Protein AF-A0A7S3RCP3-F1 (afdb_monomer_lite)

pLDDT: mean 80.71, std 20.68, range [37.69, 97.12]

Structure (mmCIF, N/CA/C/O backbone):
data_AF-A0A7S3RCP3-F1
#
_entry.id   AF-A0A7S3RCP3-F1
#
loop_
_atom_site.group_PDB
_atom_site.id
_atom_site.type_symbol
_atom_site.label_atom_id
_atom_site.label_alt_id
_atom_site.label_comp_id
_atom_site.label_asym_id
_atom_site.label_entity_id
_atom_site.label_seq_id
_atom_site.pdbx_PDB_ins_code
_atom_site.Cartn_x
_atom_site.Cartn_y
_atom_site.Cartn_z
_atom_site.occupancy
_atom_site.B_iso_or_equiv
_atom_site.auth_seq_id
_atom_site.auth_comp_id
_atom_site.auth_asym_id
_atom_site.auth_atom_id
_atom_site.pdbx_PDB_model_num
ATOM 1 N N . LEU A 1 1 ? 18.205 -48.820 44.143 1.00 48.28 1 LEU A N 1
ATOM 2 C CA . LEU A 1 1 ? 18.517 -47.419 43.782 1.00 48.28 1 LEU A CA 1
ATOM 3 C C . LEU A 1 1 ? 17.639 -47.038 42.596 1.00 48.28 1 LEU A C 1
ATOM 5 O O . LEU A 1 1 ? 17.807 -47.601 41.525 1.00 48.28 1 LEU A O 1
ATOM 9 N N . ARG A 1 2 ? 16.605 -46.229 42.843 1.00 41.09 2 ARG A N 1
ATOM 10 C CA . ARG A 1 2 ? 15.595 -45.783 41.869 1.00 41.09 2 ARG A CA 1
ATOM 11 C C . ARG A 1 2 ? 15.794 -44.285 41.591 1.00 41.09 2 ARG A C 1
ATOM 13 O O . ARG A 1 2 ? 16.152 -43.573 42.522 1.00 41.09 2 ARG A O 1
ATOM 20 N N . GLN A 1 3 ? 15.382 -43.886 40.381 1.00 44.16 3 GLN A N 1
ATOM 21 C CA . GLN A 1 3 ? 15.120 -42.527 39.864 1.00 44.16 3 GLN A CA 1
ATOM 22 C C . GLN A 1 3 ? 16.349 -41.736 39.397 1.00 44.16 3 GLN A C 1
ATOM 24 O O . GLN A 1 3 ? 17.401 -41.820 40.009 1.00 44.16 3 GLN A O 1
ATOM 29 N N . HIS A 1 4 ? 16.295 -40.929 38.342 1.00 38.97 4 HIS A N 1
ATOM 30 C CA . HIS A 1 4 ? 15.344 -40.744 37.241 1.00 38.97 4 HIS A CA 1
ATOM 31 C C . HIS A 1 4 ? 16.161 -40.022 36.160 1.00 38.97 4 HIS A C 1
ATOM 33 O O . HIS A 1 4 ? 16.922 -39.112 36.476 1.00 38.97 4 HIS A O 1
ATOM 39 N N . GLY A 1 5 ? 16.037 -40.444 34.903 1.00 46.84 5 GLY A N 1
ATOM 40 C CA . GLY A 1 5 ? 16.489 -39.632 33.782 1.00 46.84 5 GLY A CA 1
ATOM 41 C C . GLY A 1 5 ? 15.455 -38.542 33.553 1.00 46.84 5 GLY A C 1
ATOM 42 O O . GLY A 1 5 ? 14.386 -38.841 33.023 1.00 46.84 5 GLY A O 1
ATOM 43 N N . ASP A 1 6 ? 15.759 -37.322 33.988 1.00 47.47 6 ASP A N 1
ATOM 44 C CA . ASP A 1 6 ? 14.982 -36.142 33.620 1.00 47.47 6 ASP A CA 1
ATOM 45 C C . ASP A 1 6 ? 15.401 -35.713 32.216 1.00 47.47 6 ASP A C 1
ATOM 47 O O . ASP A 1 6 ? 16.494 -35.192 31.979 1.00 47.47 6 ASP A O 1
ATOM 51 N N . GLY A 1 7 ? 14.521 -36.012 31.263 1.00 46.19 7 GLY A N 1
ATOM 52 C CA . GLY A 1 7 ? 14.574 -35.453 29.929 1.00 46.19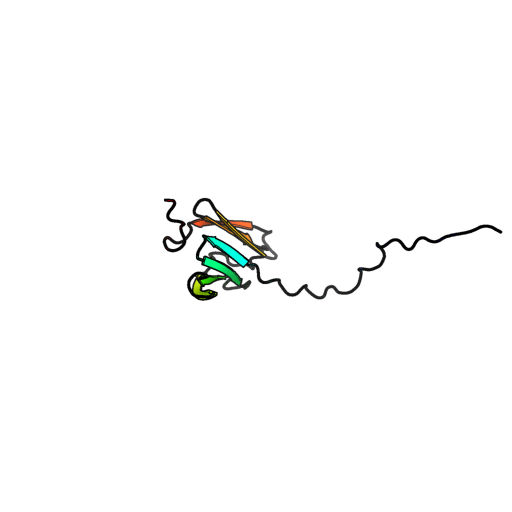 7 GLY A CA 1
ATOM 53 C C . GLY A 1 7 ? 14.279 -33.963 30.013 1.00 46.19 7 GLY A C 1
ATOM 54 O O . GLY A 1 7 ? 13.191 -33.560 30.414 1.00 46.19 7 GLY A O 1
ATOM 55 N N . LEU A 1 8 ? 15.249 -33.147 29.613 1.00 40.59 8 LEU A N 1
ATOM 56 C CA . LEU A 1 8 ? 15.029 -31.729 29.369 1.00 40.59 8 LEU A CA 1
ATOM 57 C C . LEU A 1 8 ? 14.030 -31.604 28.211 1.00 40.59 8 LEU A C 1
ATOM 59 O O . LEU A 1 8 ? 14.375 -31.823 27.048 1.00 40.59 8 LEU A O 1
ATOM 63 N N . HIS A 1 9 ? 12.776 -31.296 28.530 1.00 45.28 9 HIS A N 1
ATOM 64 C CA . HIS A 1 9 ? 11.783 -30.922 27.535 1.00 45.28 9 HIS A CA 1
ATOM 65 C C . HIS A 1 9 ? 12.174 -29.555 26.939 1.00 45.28 9 HIS A C 1
ATOM 67 O O . HIS A 1 9 ? 12.402 -28.611 27.694 1.00 45.28 9 HIS A O 1
ATOM 73 N N . PRO A 1 10 ? 12.203 -29.384 25.603 1.00 45.72 10 PRO A N 1
ATOM 74 C CA . PRO A 1 10 ? 12.485 -28.095 24.951 1.00 45.72 10 PRO A CA 1
ATOM 75 C C . PRO A 1 10 ? 11.450 -26.985 25.221 1.00 45.72 10 PRO A C 1
ATOM 77 O O . PRO A 1 10 ? 11.470 -25.953 24.559 1.00 45.72 10 PRO A O 1
ATOM 80 N N . SER A 1 11 ? 10.504 -27.206 26.133 1.00 47.47 11 SER A N 1
ATOM 81 C CA . SER A 1 11 ? 9.340 -26.350 26.356 1.00 47.47 11 SER A CA 1
ATOM 82 C C . SER A 1 11 ? 9.513 -25.364 27.515 1.00 47.47 11 SER A C 1
ATOM 84 O O . SER A 1 11 ? 8.706 -24.446 27.625 1.00 47.47 11 SER A O 1
ATOM 86 N N . ASP A 1 12 ? 10.576 -25.491 28.317 1.00 44.78 12 ASP A N 1
ATOM 87 C CA . ASP A 1 12 ? 10.773 -24.667 29.522 1.00 44.78 12 ASP A CA 1
ATOM 88 C C . ASP A 1 12 ? 11.677 -23.440 29.311 1.00 44.78 12 ASP A C 1
ATOM 90 O O . ASP A 1 12 ? 11.957 -22.693 30.245 1.00 44.78 12 ASP A O 1
ATOM 94 N N . MET A 1 13 ? 12.101 -23.169 28.073 1.00 41.34 13 MET A N 1
ATOM 95 C CA . MET A 1 13 ? 12.814 -21.939 27.724 1.00 41.34 13 MET A CA 1
ATOM 96 C C . MET A 1 13 ? 12.056 -21.159 26.656 1.00 41.34 13 MET A C 1
ATOM 98 O O . MET A 1 13 ? 12.330 -21.322 25.473 1.00 41.34 13 MET A O 1
ATOM 102 N N . LEU A 1 14 ? 11.113 -20.311 27.082 1.00 47.25 14 LEU A N 1
ATOM 103 C CA . LEU A 1 14 ? 10.790 -19.024 26.439 1.00 47.25 14 LEU A CA 1
ATOM 104 C C . LEU A 1 14 ? 9.750 -18.252 27.273 1.00 47.25 14 LEU A C 1
ATOM 106 O O . LEU A 1 14 ? 8.636 -17.973 26.837 1.00 47.25 14 LEU A O 1
ATOM 110 N N . LEU A 1 15 ? 10.139 -17.876 28.493 1.00 46.72 15 LEU A N 1
ATOM 111 C CA . LEU A 1 15 ? 9.504 -16.783 29.232 1.00 46.72 15 LEU A CA 1
ATOM 112 C C . LEU A 1 15 ? 10.556 -15.712 29.535 1.00 46.72 15 LEU A C 1
ATOM 114 O O . LEU A 1 15 ? 10.836 -15.394 30.683 1.00 46.72 15 LEU A O 1
ATOM 118 N N . GLU A 1 16 ? 11.155 -15.156 28.485 1.00 37.69 16 GLU A N 1
ATOM 119 C CA . GLU A 1 16 ? 11.985 -13.961 28.596 1.00 37.69 16 GLU A CA 1
ATOM 120 C C . GLU A 1 16 ? 11.574 -12.956 27.523 1.00 37.69 16 GLU A C 1
ATOM 122 O O . GLU A 1 16 ? 11.738 -13.172 26.326 1.00 37.69 16 GLU A O 1
ATOM 127 N N . GLY A 1 17 ? 11.018 -11.839 27.988 1.00 40.22 17 GLY A 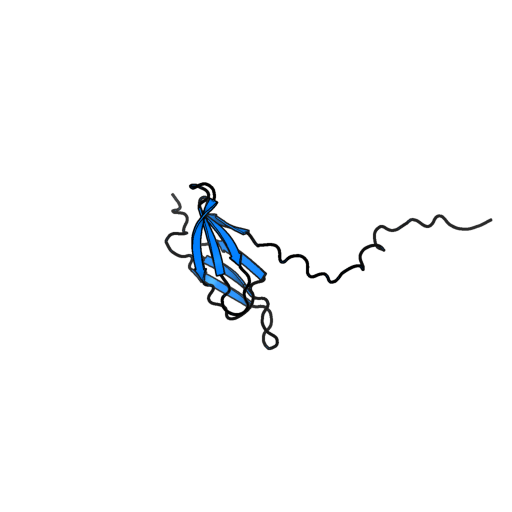N 1
ATOM 128 C CA . GLY A 1 17 ? 10.869 -10.626 27.202 1.00 40.22 17 GLY A CA 1
ATOM 129 C C . GLY A 1 17 ? 9.582 -10.527 26.390 1.00 40.22 17 GLY A C 1
ATOM 130 O O . GLY A 1 17 ? 9.568 -10.761 25.188 1.00 40.22 17 GLY A O 1
ATOM 131 N N . LEU A 1 18 ? 8.563 -9.903 26.986 1.00 42.69 18 LEU A N 1
ATOM 132 C CA . LEU A 1 18 ? 7.684 -8.964 26.271 1.00 42.69 18 LEU A CA 1
ATOM 133 C C . LEU A 1 18 ? 8.490 -7.735 25.786 1.00 42.69 18 LEU A C 1
ATOM 135 O O . LEU A 1 18 ? 8.078 -6.589 25.949 1.00 42.69 18 LEU A O 1
ATOM 139 N N . GLN A 1 19 ? 9.666 -7.948 25.193 1.00 43.50 19 GLN A N 1
ATOM 140 C CA . GLN A 1 19 ? 10.216 -6.975 24.275 1.00 43.50 19 GLN A CA 1
ATOM 141 C C . GLN A 1 19 ? 9.325 -7.081 23.051 1.00 43.50 19 GLN A C 1
ATOM 143 O O . GLN A 1 19 ? 9.274 -8.131 22.410 1.00 43.50 19 GLN A O 1
ATOM 148 N N . ALA A 1 20 ? 8.547 -6.030 22.786 1.00 47.25 20 ALA A N 1
ATOM 149 C CA . ALA A 1 20 ? 7.775 -5.930 21.561 1.00 47.25 20 ALA A CA 1
ATOM 150 C C . ALA A 1 20 ? 8.706 -6.325 20.414 1.00 47.25 20 ALA A C 1
ATOM 152 O O . ALA A 1 20 ? 9.688 -5.623 20.162 1.00 47.25 20 ALA A O 1
ATOM 153 N N . ALA A 1 21 ? 8.439 -7.476 19.783 1.00 45.75 21 ALA A N 1
ATOM 154 C CA . ALA A 1 21 ? 9.193 -7.905 18.619 1.00 45.75 21 ALA A CA 1
ATOM 155 C C . ALA A 1 21 ? 9.289 -6.685 17.696 1.00 45.75 21 ALA A C 1
ATOM 157 O O . ALA A 1 21 ? 8.260 -6.010 17.529 1.00 45.75 21 ALA A O 1
ATOM 158 N N . PRO A 1 22 ? 10.480 -6.342 17.161 1.00 47.06 22 PRO A N 1
ATOM 159 C CA . PRO A 1 22 ? 10.605 -5.197 16.270 1.00 47.06 22 PRO A CA 1
ATOM 160 C C . PRO A 1 22 ? 9.486 -5.340 15.250 1.00 47.06 22 PRO A C 1
ATOM 162 O O . PRO A 1 22 ? 9.387 -6.405 14.635 1.00 47.06 22 PRO A O 1
ATOM 165 N N . LYS A 1 23 ? 8.570 -4.355 15.193 1.00 61.56 23 LYS A N 1
ATOM 166 C CA . LYS A 1 23 ? 7.380 -4.414 14.333 1.00 61.56 23 LYS A CA 1
ATOM 167 C C . LYS A 1 23 ? 7.894 -4.697 12.931 1.00 61.56 23 LYS A C 1
ATOM 169 O O . LYS A 1 23 ? 8.411 -3.791 12.282 1.00 61.56 23 LYS A O 1
ATOM 174 N N . ARG A 1 24 ? 7.856 -5.968 12.520 1.00 66.19 24 ARG A N 1
ATOM 175 C CA . ARG A 1 24 ? 8.477 -6.408 11.275 1.00 66.19 24 ARG A CA 1
ATOM 176 C C . ARG A 1 24 ? 7.812 -5.599 10.180 1.00 66.19 24 ARG A C 1
ATOM 178 O O . ARG A 1 24 ? 6.585 -5.618 10.076 1.00 66.19 24 ARG A O 1
ATOM 185 N N . ALA A 1 25 ? 8.614 -4.861 9.418 1.00 78.75 25 ALA A N 1
ATOM 186 C CA . ALA A 1 25 ? 8.112 -4.149 8.260 1.00 78.75 25 ALA A CA 1
ATOM 187 C C . ALA A 1 25 ? 7.409 -5.177 7.369 1.00 78.75 25 ALA A C 1
ATOM 189 O O . ALA A 1 25 ? 8.010 -6.171 6.955 1.00 78.75 25 ALA A O 1
ATOM 190 N N . MET A 1 26 ? 6.107 -4.998 7.155 1.00 90.44 26 MET A N 1
ATOM 191 C CA . MET A 1 26 ? 5.351 -5.924 6.328 1.00 90.44 26 MET A CA 1
ATOM 192 C C . MET A 1 26 ? 5.483 -5.490 4.880 1.00 90.44 26 MET A C 1
ATOM 194 O O . MET A 1 26 ? 5.009 -4.417 4.517 1.00 90.44 26 MET A O 1
ATOM 198 N N . MET A 1 27 ? 6.102 -6.340 4.065 1.00 94.94 27 MET A N 1
ATOM 199 C CA . MET A 1 27 ? 6.230 -6.125 2.629 1.00 94.94 27 MET A CA 1
ATOM 200 C C . MET A 1 27 ? 5.321 -7.076 1.853 1.00 94.94 27 MET A C 1
ATOM 202 O O . MET A 1 27 ? 5.189 -8.250 2.220 1.00 94.94 27 MET A O 1
ATOM 206 N N . ARG A 1 28 ? 4.686 -6.582 0.790 1.00 95.38 28 ARG A N 1
ATOM 207 C CA . ARG A 1 28 ? 3.885 -7.381 -0.151 1.00 95.38 28 ARG A CA 1
ATOM 208 C C . ARG A 1 28 ? 4.058 -6.853 -1.564 1.00 95.38 28 ARG A C 1
ATOM 210 O O . ARG A 1 28 ? 4.111 -5.643 -1.758 1.00 95.38 28 ARG A O 1
ATOM 217 N N . ALA A 1 29 ? 4.089 -7.757 -2.534 1.00 94.31 29 ALA A N 1
ATOM 218 C CA . ALA A 1 29 ? 3.970 -7.381 -3.933 1.00 94.31 29 ALA A CA 1
ATOM 219 C C . ALA A 1 29 ? 2.560 -6.836 -4.208 1.00 94.31 29 ALA A C 1
ATOM 221 O O . ALA A 1 29 ? 1.570 -7.368 -3.701 1.00 94.31 29 ALA A O 1
ATOM 222 N N . PHE A 1 30 ? 2.494 -5.762 -4.987 1.00 94.50 30 PHE A N 1
ATOM 223 C CA . PHE A 1 30 ? 1.267 -5.266 -5.606 1.00 94.50 30 PHE A CA 1
ATOM 224 C C . PHE A 1 30 ? 1.079 -5.903 -6.982 1.00 94.50 30 PHE A C 1
ATOM 226 O O . PHE A 1 30 ? -0.028 -6.299 -7.332 1.00 94.50 30 PHE A O 1
ATOM 233 N N . ASN A 1 31 ? 2.183 -6.028 -7.717 1.00 92.94 31 ASN A N 1
ATOM 234 C CA . ASN A 1 31 ? 2.321 -6.730 -8.983 1.00 92.94 31 ASN A CA 1
ATOM 235 C C . ASN A 1 31 ? 3.803 -7.125 -9.167 1.00 92.94 31 ASN A C 1
ATOM 237 O O . ASN A 1 31 ? 4.582 -7.051 -8.215 1.00 92.94 31 ASN A O 1
ATOM 241 N N . GLU A 1 32 ? 4.203 -7.528 -10.373 1.00 92.56 32 GLU A N 1
ATOM 242 C CA . GLU A 1 32 ? 5.594 -7.904 -10.678 1.00 92.56 32 GLU A CA 1
ATOM 243 C C . GLU A 1 32 ? 6.591 -6.739 -10.570 1.00 92.56 32 GLU A C 1
ATOM 245 O O . GLU A 1 32 ? 7.788 -6.961 -10.402 1.00 92.56 32 GLU A O 1
ATOM 250 N N . ARG A 1 33 ? 6.105 -5.494 -10.638 1.00 94.69 33 ARG A N 1
ATOM 251 C CA . ARG A 1 33 ? 6.920 -4.276 -10.654 1.00 94.69 33 ARG A CA 1
ATOM 252 C C . ARG A 1 33 ? 6.955 -3.543 -9.316 1.00 94.69 33 ARG A C 1
ATOM 254 O O . ARG A 1 33 ? 7.967 -2.939 -8.980 1.00 94.69 33 ARG A O 1
ATOM 261 N N . TYR A 1 34 ? 5.875 -3.570 -8.544 1.00 96.38 34 TYR A N 1
ATOM 262 C CA . TYR A 1 34 ? 5.748 -2.762 -7.338 1.00 96.38 34 TYR A CA 1
ATOM 263 C C . TYR A 1 34 ? 5.678 -3.613 -6.077 1.00 96.38 34 TYR A C 1
ATOM 265 O O . TYR A 1 34 ? 4.840 -4.508 -5.944 1.00 96.38 34 TYR A O 1
ATOM 273 N N . ILE A 1 35 ? 6.509 -3.264 -5.097 1.00 96.19 35 ILE A N 1
ATOM 274 C CA . ILE A 1 35 ? 6.446 -3.795 -3.736 1.00 96.19 35 ILE A CA 1
ATOM 275 C C . ILE A 1 35 ? 5.977 -2.690 -2.798 1.00 96.19 35 ILE A C 1
ATOM 277 O O . ILE A 1 35 ? 6.497 -1.578 -2.803 1.00 96.19 35 ILE A O 1
ATOM 281 N N . GLY A 1 36 ? 5.001 -3.012 -1.957 1.00 96.88 36 GLY A N 1
ATOM 282 C CA . GLY A 1 36 ? 4.541 -2.150 -0.885 1.00 96.88 36 GLY A CA 1
ATOM 283 C C . GLY A 1 36 ? 5.162 -2.520 0.454 1.00 96.88 36 GLY A C 1
ATOM 284 O O . GLY A 1 36 ? 5.209 -3.700 0.800 1.00 96.88 36 GLY A O 1
ATOM 285 N N . MET A 1 37 ? 5.558 -1.525 1.243 1.00 96.75 37 MET A N 1
ATOM 286 C CA . MET A 1 37 ? 5.942 -1.668 2.647 1.00 96.75 37 MET A CA 1
ATOM 287 C C . MET A 1 37 ? 4.939 -0.946 3.543 1.00 96.75 37 MET A C 1
ATOM 289 O O . MET A 1 37 ? 4.751 0.264 3.432 1.00 96.75 37 MET A O 1
ATOM 293 N N . LEU A 1 38 ? 4.320 -1.674 4.467 1.00 96.06 38 LEU A N 1
ATOM 294 C CA . LEU A 1 38 ? 3.433 -1.089 5.461 1.00 96.06 38 LEU A CA 1
ATOM 295 C C . LEU A 1 38 ? 4.232 -0.261 6.470 1.00 96.06 38 LEU A C 1
ATOM 297 O O . LEU A 1 38 ? 5.107 -0.779 7.163 1.00 96.06 38 LEU A O 1
ATOM 301 N N . VAL A 1 39 ? 3.851 1.004 6.606 1.00 94.56 39 VAL A N 1
ATOM 302 C CA . VAL A 1 39 ? 4.302 1.908 7.662 1.00 94.56 39 VAL A CA 1
ATOM 303 C C . VAL A 1 39 ? 3.162 2.046 8.671 1.00 94.56 39 VAL A C 1
ATOM 305 O O . VAL A 1 39 ? 2.208 2.797 8.428 1.00 94.56 39 VAL A O 1
ATOM 308 N N . PRO A 1 40 ? 3.208 1.300 9.789 1.00 88.75 40 PRO A N 1
ATOM 309 C CA . PRO A 1 40 ? 2.173 1.379 10.804 1.00 88.75 40 PRO A CA 1
ATOM 310 C C . PRO A 1 40 ? 2.230 2.744 11.499 1.00 88.75 40 PRO A C 1
ATOM 312 O O . PRO A 1 40 ? 3.267 3.163 12.006 1.00 88.75 40 PRO A O 1
ATOM 315 N N . SER A 1 41 ? 1.091 3.424 11.558 1.00 88.38 41 SER A N 1
ATOM 316 C CA . SER A 1 41 ? 0.894 4.678 12.286 1.00 88.38 41 SER A CA 1
ATOM 317 C C . SER A 1 41 ? -0.525 4.684 12.842 1.00 88.38 41 SER A C 1
ATOM 319 O O . SER A 1 41 ? -1.431 4.132 12.224 1.00 88.38 41 SER A O 1
ATOM 321 N N . LEU A 1 42 ? -0.718 5.274 14.023 1.00 82.94 42 LEU A N 1
ATOM 322 C CA . LEU A 1 42 ? -2.049 5.397 14.626 1.00 82.94 42 LEU A CA 1
ATOM 323 C C . LEU A 1 42 ? -2.904 6.460 13.928 1.00 82.94 42 LEU A C 1
ATOM 325 O O . LEU A 1 42 ? -4.123 6.333 13.904 1.00 82.94 42 LEU A O 1
ATOM 329 N N . LEU A 1 43 ? -2.263 7.498 13.384 1.00 85.25 43 LEU A N 1
ATOM 330 C CA . LEU A 1 43 ? -2.942 8.652 12.792 1.00 85.25 43 LEU A CA 1
ATOM 331 C C . LEU A 1 43 ? -2.993 8.571 11.268 1.00 85.25 43 LEU A C 1
ATOM 333 O O . LEU A 1 43 ? -3.991 8.936 10.663 1.00 85.25 43 LEU A O 1
ATOM 337 N N . THR A 1 44 ? -1.899 8.130 10.647 1.00 90.69 44 THR A N 1
ATOM 338 C CA . THR A 1 44 ? -1.722 8.165 9.187 1.00 90.69 44 THR A CA 1
ATOM 339 C C . THR A 1 44 ? -1.013 6.907 8.687 1.00 90.69 44 THR A C 1
ATOM 341 O O . THR A 1 44 ? 0.119 6.975 8.190 1.00 90.69 44 THR A O 1
ATOM 344 N N . PRO A 1 45 ? -1.629 5.724 8.863 1.00 93.38 45 PRO A N 1
ATOM 345 C CA . PRO A 1 45 ? -1.071 4.490 8.334 1.00 93.38 45 PRO A CA 1
ATOM 346 C C . PRO A 1 45 ? -0.960 4.583 6.808 1.00 93.38 45 PRO A C 1
ATOM 348 O O . PRO A 1 45 ? -1.801 5.173 6.126 1.00 93.38 45 PRO A O 1
ATOM 351 N N . SER A 1 46 ? 0.119 4.031 6.265 1.00 95.56 46 SER A N 1
ATOM 352 C CA . SER A 1 46 ? 0.416 4.145 4.837 1.00 95.56 46 SER A CA 1
ATOM 353 C C . SER A 1 46 ? 1.209 2.961 4.320 1.00 95.56 46 SER A C 1
ATOM 355 O O . SER A 1 46 ? 1.876 2.284 5.097 1.00 95.56 46 SER A O 1
ATOM 357 N N . ILE A 1 47 ? 1.203 2.768 3.007 1.00 96.50 47 ILE A N 1
ATOM 358 C CA . ILE A 1 47 ? 2.089 1.836 2.314 1.00 96.50 47 ILE A CA 1
ATOM 359 C C . ILE A 1 47 ? 3.063 2.650 1.458 1.00 96.50 47 ILE A C 1
ATOM 361 O O . ILE A 1 47 ? 2.629 3.459 0.641 1.00 96.50 47 ILE A O 1
ATOM 365 N N . LEU A 1 48 ? 4.366 2.463 1.658 1.00 96.88 48 LEU A N 1
ATOM 366 C CA . LEU A 1 48 ? 5.396 2.992 0.759 1.00 96.88 48 LEU A CA 1
ATOM 367 C C . LEU A 1 48 ? 5.535 2.060 -0.437 1.00 96.88 48 LEU A C 1
ATOM 369 O O . LEU A 1 48 ? 5.547 0.846 -0.252 1.00 96.88 48 LEU A O 1
ATOM 373 N N . LEU A 1 49 ? 5.634 2.617 -1.636 1.00 97.00 49 LEU A N 1
ATOM 374 C CA . LEU A 1 49 ? 5.736 1.880 -2.889 1.00 97.00 49 LEU A CA 1
ATOM 375 C C . LEU A 1 49 ? 7.163 1.953 -3.416 1.00 97.00 49 LEU A C 1
ATOM 377 O O . LEU A 1 49 ? 7.756 3.032 -3.470 1.00 97.00 49 LEU A O 1
ATOM 381 N N . TYR A 1 50 ? 7.674 0.803 -3.833 1.00 97.12 50 TYR A N 1
ATOM 382 C CA . TYR A 1 50 ? 9.002 0.639 -4.400 1.00 97.12 50 TYR A CA 1
ATOM 383 C C . TYR A 1 50 ? 8.897 -0.018 -5.771 1.00 97.12 50 TYR A C 1
ATOM 385 O O . TYR A 1 50 ? 8.180 -1.009 -5.913 1.00 97.12 50 TYR A O 1
ATOM 393 N N . ASP A 1 51 ? 9.601 0.528 -6.758 1.00 95.56 51 ASP A N 1
ATOM 394 C CA . ASP A 1 51 ? 9.670 -0.007 -8.118 1.00 95.56 51 ASP A CA 1
ATOM 395 C C . ASP A 1 51 ? 10.874 -0.946 -8.245 1.00 95.56 51 ASP A C 1
ATOM 397 O O . ASP A 1 51 ? 12.022 -0.505 -8.202 1.00 95.56 51 ASP A O 1
ATOM 401 N N . VAL A 1 52 ? 10.629 -2.251 -8.374 1.00 95.88 52 VAL A N 1
ATOM 402 C CA . VAL A 1 52 ? 11.703 -3.247 -8.491 1.00 95.88 52 VAL A CA 1
ATOM 403 C C . VAL A 1 52 ? 12.374 -3.236 -9.860 1.00 95.88 52 VAL A C 1
ATOM 405 O O . VAL A 1 52 ? 13.519 -3.672 -9.960 1.00 95.88 52 VAL A O 1
ATOM 408 N N . ALA A 1 53 ? 11.707 -2.714 -10.894 1.00 94.75 53 ALA A N 1
ATOM 409 C CA . ALA A 1 53 ? 12.320 -2.553 -12.209 1.00 94.75 53 ALA A CA 1
ATOM 410 C C . ALA A 1 53 ? 13.386 -1.445 -12.195 1.00 94.75 53 ALA A C 1
ATOM 412 O O . ALA A 1 53 ? 14.329 -1.498 -12.980 1.00 94.75 53 ALA A O 1
ATOM 413 N N . ASP A 1 54 ? 13.271 -0.492 -11.264 1.00 93.81 54 ASP A N 1
ATOM 414 C CA . ASP A 1 54 ? 14.226 0.599 -11.042 1.00 93.81 54 ASP A CA 1
ATOM 415 C C . ASP A 1 54 ? 15.026 0.402 -9.739 1.00 93.81 54 ASP A C 1
ATOM 417 O O . ASP A 1 54 ? 15.179 1.297 -8.908 1.00 93.81 54 ASP A O 1
ATOM 421 N N . GLY A 1 55 ? 15.477 -0.835 -9.496 1.00 93.31 55 GLY A N 1
ATOM 422 C CA . GLY A 1 55 ? 16.385 -1.158 -8.389 1.00 93.31 55 GLY A CA 1
ATOM 423 C C . GLY A 1 55 ? 15.784 -1.031 -6.984 1.00 93.31 55 GLY A C 1
ATOM 424 O O . GLY A 1 55 ? 16.525 -0.958 -6.005 1.00 93.31 55 GLY A O 1
ATOM 425 N N . GLY A 1 56 ? 14.455 -1.004 -6.860 1.00 94.50 56 GLY A N 1
ATOM 426 C CA . GLY A 1 56 ? 13.769 -0.802 -5.586 1.00 94.50 56 GLY A CA 1
ATOM 427 C C . GLY A 1 56 ? 13.700 0.666 -5.170 1.00 94.50 56 GLY A C 1
ATOM 428 O O . GLY A 1 56 ? 13.672 0.952 -3.972 1.00 94.50 56 GLY A O 1
ATOM 429 N N . LEU A 1 57 ? 13.683 1.605 -6.123 1.00 96.81 57 LEU A N 1
ATOM 430 C CA . LEU A 1 57 ? 13.508 3.025 -5.831 1.00 96.81 57 LEU A CA 1
ATOM 431 C C . LEU A 1 57 ? 12.131 3.287 -5.205 1.00 96.81 57 LEU A C 1
ATOM 433 O O . LEU A 1 57 ? 11.115 2.758 -5.652 1.00 96.81 57 LEU A O 1
ATOM 437 N N . HIS A 1 58 ? 12.082 4.133 -4.176 1.00 96.44 58 HIS A N 1
ATOM 438 C CA . HIS A 1 58 ? 10.820 4.596 -3.602 1.00 96.44 58 HIS A CA 1
ATOM 439 C C . HIS A 1 58 ? 10.104 5.545 -4.574 1.00 96.44 58 HIS A C 1
ATOM 441 O O . HIS A 1 58 ? 10.605 6.630 -4.865 1.00 96.44 58 HIS A O 1
ATOM 447 N N . VAL A 1 59 ? 8.913 5.153 -5.028 1.00 95.81 59 VAL A N 1
ATOM 448 C CA . VAL A 1 59 ? 8.146 5.868 -6.064 1.00 95.81 59 VAL A CA 1
ATOM 449 C C . VAL A 1 59 ? 6.871 6.526 -5.545 1.00 95.81 59 VAL A C 1
ATOM 451 O O . VAL A 1 59 ? 6.252 7.314 -6.257 1.00 95.81 59 VAL A O 1
ATOM 454 N N . GLY A 1 60 ? 6.461 6.251 -4.304 1.00 95.06 60 GLY A N 1
ATOM 455 C CA . GLY A 1 60 ? 5.295 6.925 -3.746 1.00 95.06 60 GLY A CA 1
ATOM 456 C C . GLY A 1 60 ? 4.755 6.341 -2.452 1.00 95.06 6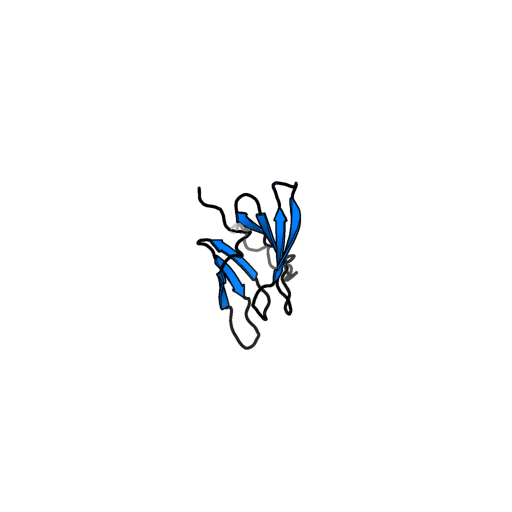0 GLY A C 1
ATOM 457 O O . GLY A 1 60 ? 5.275 5.382 -1.889 1.00 95.06 60 GLY A O 1
ATOM 458 N N . ARG A 1 61 ? 3.655 6.937 -1.987 1.00 95.38 61 ARG A N 1
ATOM 459 C CA . ARG A 1 61 ? 2.997 6.5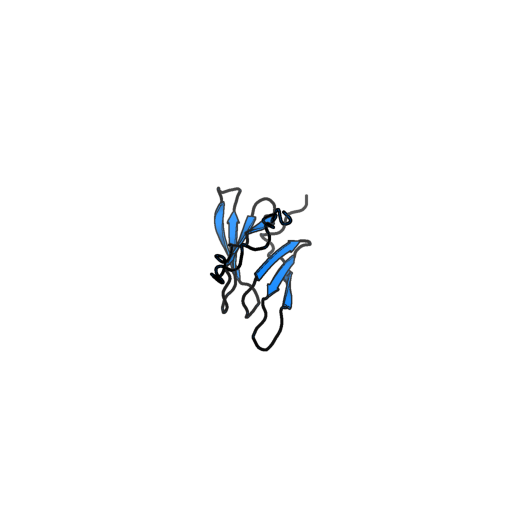87 -0.729 1.00 95.38 61 ARG A CA 1
ATOM 460 C C . ARG A 1 61 ? 1.491 6.478 -0.925 1.00 95.38 61 ARG A C 1
ATOM 462 O O . ARG A 1 61 ? 0.848 7.436 -1.341 1.00 95.38 61 ARG A O 1
ATOM 469 N N . LEU A 1 62 ? 0.928 5.337 -0.547 1.00 94.69 62 LEU A N 1
ATOM 470 C CA . LEU A 1 62 ? -0.508 5.102 -0.484 1.00 94.69 62 LEU A CA 1
ATOM 471 C C . LEU A 1 62 ? -1.002 5.356 0.943 1.00 94.69 62 LEU A C 1
ATOM 473 O O . LEU A 1 62 ? -0.625 4.642 1.874 1.00 94.69 62 LEU A O 1
ATOM 477 N N . LEU A 1 63 ? -1.827 6.385 1.126 1.00 94.31 63 LEU A N 1
ATOM 478 C CA . LEU A 1 63 ? -2.483 6.655 2.406 1.00 94.31 63 LEU A CA 1
ATOM 479 C C . LEU A 1 63 ? -3.631 5.667 2.614 1.00 94.31 63 LEU A C 1
ATOM 481 O O . LEU A 1 63 ? -4.413 5.423 1.696 1.00 94.31 63 LEU A O 1
ATOM 485 N N . LEU A 1 64 ? -3.726 5.089 3.812 1.00 93.62 64 LEU A N 1
ATOM 486 C CA . LEU A 1 64 ? -4.750 4.095 4.115 1.00 93.62 64 LEU A CA 1
ATOM 487 C C . LEU A 1 64 ? -5.981 4.767 4.740 1.00 93.62 64 LEU A C 1
ATOM 489 O O . LEU A 1 64 ? -5.823 5.603 5.631 1.00 93.62 64 LEU A O 1
ATOM 493 N N . PRO A 1 65 ? -7.206 4.393 4.328 1.00 89.50 65 PRO A N 1
ATOM 494 C CA . PRO A 1 65 ? -8.444 5.034 4.775 1.00 89.50 65 PRO A CA 1
ATOM 495 C C . PRO A 1 65 ? -8.899 4.526 6.156 1.00 89.50 65 PRO A C 1
ATOM 497 O O . PRO A 1 65 ? -10.075 4.238 6.360 1.00 89.50 65 PRO A O 1
ATOM 500 N N . VAL A 1 66 ? -7.970 4.354 7.101 1.00 89.88 66 VAL A N 1
ATOM 501 C CA . VAL A 1 66 ? -8.249 3.786 8.426 1.00 89.88 66 VAL A CA 1
ATOM 502 C C . VAL A 1 66 ? -7.638 4.642 9.531 1.00 89.88 66 VAL A C 1
ATOM 504 O O . VAL A 1 66 ? -6.453 4.962 9.511 1.00 89.88 66 VAL A O 1
ATOM 507 N N . ASN A 1 67 ? -8.448 4.966 10.540 1.00 86.56 67 ASN A N 1
ATOM 508 C CA . ASN A 1 67 ? -8.041 5.769 11.701 1.00 86.56 67 ASN A CA 1
ATOM 509 C C . ASN A 1 67 ? -7.566 4.869 12.855 1.00 86.56 67 ASN A C 1
ATOM 511 O O . ASN A 1 67 ? -8.045 4.964 13.985 1.00 86.56 67 ASN A O 1
ATOM 515 N N . SER A 1 68 ? -6.715 3.895 12.542 1.00 88.56 68 SER A N 1
ATOM 516 C CA . SER A 1 68 ? -6.193 2.910 13.494 1.00 88.56 68 SER A CA 1
ATOM 517 C C . SER A 1 68 ? -4.905 2.289 12.961 1.00 88.56 68 SER A C 1
ATOM 519 O O . SER A 1 68 ? -4.634 2.333 11.762 1.00 88.56 68 SER A O 1
ATOM 521 N N . SER A 1 69 ? -4.101 1.689 13.843 1.00 90.81 69 SER A N 1
ATOM 522 C CA . SER A 1 69 ? -2.912 0.963 13.392 1.00 90.81 69 SER A CA 1
ATOM 523 C C . SER A 1 69 ? -3.317 -0.235 12.530 1.00 90.81 69 SER A C 1
ATOM 525 O O . SER A 1 69 ? -4.270 -0.951 12.831 1.00 90.81 69 SER A O 1
ATOM 527 N N . VAL A 1 70 ? -2.542 -0.486 11.479 1.00 93.25 70 VAL A N 1
ATOM 528 C CA . VAL A 1 70 ? -2.702 -1.647 10.597 1.00 93.25 70 VAL A CA 1
ATOM 529 C C . VAL A 1 70 ? -1.639 -2.675 10.958 1.00 93.25 70 VAL A C 1
ATOM 531 O O . VAL A 1 70 ? -0.474 -2.317 11.142 1.00 93.25 70 VAL A O 1
ATOM 534 N N . SER A 1 71 ? -2.038 -3.937 11.100 1.00 92.81 71 SER A N 1
ATOM 535 C CA . SER A 1 71 ? -1.123 -5.046 11.387 1.00 92.81 71 SER A CA 1
ATOM 536 C C . SER A 1 71 ? -0.696 -5.785 10.127 1.00 92.81 71 SER A C 1
ATOM 538 O O . SER A 1 71 ? 0.419 -6.302 10.079 1.00 92.81 71 SER A O 1
ATOM 540 N N . ALA A 1 72 ? -1.564 -5.833 9.114 1.00 93.88 72 ALA A N 1
ATOM 541 C CA . ALA A 1 72 ? -1.286 -6.535 7.875 1.00 93.88 72 ALA A CA 1
ATOM 542 C C . ALA A 1 72 ? -2.038 -5.967 6.673 1.00 93.88 72 ALA A C 1
ATOM 544 O O . ALA A 1 72 ? -3.078 -5.322 6.821 1.00 93.88 72 ALA A O 1
ATOM 545 N N . PHE A 1 73 ? -1.527 -6.269 5.479 1.00 95.81 73 PHE A N 1
ATOM 546 C CA . PHE A 1 73 ? -2.252 -6.066 4.233 1.00 95.81 73 PHE A CA 1
ATOM 547 C C . PHE A 1 73 ? -1.953 -7.162 3.203 1.00 95.81 73 PHE A C 1
ATOM 549 O O . PHE A 1 73 ? -0.956 -7.884 3.310 1.00 95.81 73 PHE A O 1
ATOM 556 N N . CYS A 1 74 ? -2.816 -7.266 2.198 1.00 95.19 74 CYS A N 1
ATOM 557 C CA . CYS A 1 74 ? -2.565 -8.001 0.961 1.00 95.19 74 CYS A CA 1
ATOM 558 C C . CYS A 1 74 ? -3.259 -7.316 -0.224 1.00 95.19 74 CYS A C 1
ATOM 560 O O . CYS A 1 74 ? -4.100 -6.432 -0.045 1.00 95.19 74 CYS A O 1
ATOM 562 N N . VAL A 1 75 ? -2.873 -7.714 -1.433 1.00 95.12 75 VAL A N 1
ATOM 563 C CA . VAL A 1 75 ? -3.403 -7.191 -2.694 1.00 95.12 75 VAL A CA 1
ATOM 564 C C . VAL A 1 75 ? -3.892 -8.371 -3.525 1.00 95.12 75 VAL A C 1
ATOM 566 O O . VAL A 1 75 ? -3.245 -9.417 -3.548 1.00 95.12 75 VAL A O 1
ATOM 569 N N . GLY A 1 76 ? -5.049 -8.228 -4.164 1.00 92.56 76 GLY A N 1
ATOM 570 C CA . GLY A 1 76 ? -5.610 -9.267 -5.023 1.00 92.56 76 GLY A CA 1
ATOM 571 C C . GLY A 1 76 ? -6.988 -8.899 -5.560 1.00 92.56 76 GLY A C 1
ATOM 572 O O . GLY A 1 76 ? -7.726 -8.137 -4.933 1.00 92.56 76 GLY A O 1
ATOM 573 N N . GLY A 1 77 ? -7.336 -9.418 -6.740 1.00 92.56 77 GLY A N 1
ATOM 574 C CA . GLY A 1 77 ? -8.635 -9.165 -7.376 1.00 92.56 77 GLY A CA 1
ATOM 575 C C . GLY A 1 77 ? -8.948 -7.674 -7.548 1.00 92.56 77 GLY A C 1
ATOM 576 O O . GLY A 1 77 ? -10.073 -7.255 -7.283 1.00 92.56 77 GLY A O 1
ATOM 577 N N . GLY A 1 78 ? -7.939 -6.857 -7.875 1.00 93.38 78 GLY A N 1
ATOM 578 C CA . GLY A 1 78 ? -8.083 -5.407 -8.055 1.00 93.38 78 GLY A CA 1
ATOM 579 C C . GLY A 1 78 ? -8.322 -4.604 -6.771 1.00 93.38 78 GLY A C 1
ATOM 580 O O . GLY A 1 78 ? -8.770 -3.463 -6.848 1.00 93.38 78 GLY A O 1
ATOM 581 N N . HIS A 1 79 ? -8.052 -5.175 -5.595 1.00 95.31 79 HIS A N 1
ATOM 582 C CA . HIS A 1 79 ? -8.277 -4.517 -4.309 1.00 95.31 79 HIS A CA 1
ATOM 583 C C . HIS A 1 79 ? -7.075 -4.636 -3.374 1.00 95.31 79 HIS A C 1
ATOM 585 O O . HIS A 1 79 ? -6.280 -5.574 -3.459 1.00 95.31 79 HIS A O 1
ATOM 591 N N . VAL A 1 80 ? -7.007 -3.704 -2.424 1.00 95.38 80 VAL A N 1
ATOM 592 C CA . VAL A 1 80 ? -6.164 -3.798 -1.232 1.00 95.38 80 VAL A CA 1
ATOM 593 C C . VAL A 1 80 ? -7.041 -4.199 -0.053 1.00 95.38 80 VAL A C 1
ATOM 595 O O . VAL A 1 80 ? -8.099 -3.606 0.174 1.00 95.38 80 VAL A O 1
ATOM 598 N N . TYR A 1 81 ? -6.580 -5.184 0.711 1.00 96.44 81 TYR A N 1
ATOM 599 C CA . TYR A 1 81 ? -7.203 -5.632 1.950 1.00 96.44 81 TYR A CA 1
ATOM 600 C C . TYR A 1 81 ? -6.300 -5.272 3.124 1.00 96.44 81 TYR A C 1
ATOM 602 O O . TYR A 1 81 ? -5.102 -5.549 3.082 1.00 96.44 81 TYR A O 1
ATOM 610 N N . LEU A 1 82 ? -6.863 -4.681 4.177 1.00 95.88 82 LEU A N 1
ATOM 611 C CA . LEU A 1 82 ? -6.140 -4.319 5.397 1.00 95.88 82 LEU A CA 1
ATOM 612 C C . LEU A 1 82 ? -6.737 -5.029 6.602 1.00 95.88 82 LEU A C 1
ATOM 614 O O . LEU A 1 82 ? -7.957 -5.105 6.723 1.00 95.88 82 LEU A O 1
ATOM 618 N N . LEU A 1 83 ? -5.880 -5.434 7.536 1.00 95.19 83 LEU A N 1
ATOM 619 C CA . LEU A 1 83 ? -6.281 -5.814 8.884 1.00 95.19 83 LEU A CA 1
ATOM 620 C C . LEU A 1 83 ? -5.901 -4.693 9.855 1.00 95.19 83 LEU A C 1
ATOM 622 O O . LEU A 1 83 ? -4.720 -4.461 10.131 1.00 95.19 83 LEU A O 1
ATOM 626 N N . SER A 1 84 ? -6.908 -3.991 10.368 1.00 92.62 84 SER A N 1
ATOM 627 C CA . SER A 1 84 ? -6.742 -3.044 11.467 1.00 92.62 84 SER A CA 1
ATOM 628 C C . SER A 1 84 ? -6.625 -3.789 12.796 1.00 92.62 84 SER A C 1
ATOM 630 O O . SER A 1 84 ? -7.300 -4.793 13.021 1.00 92.62 84 SER A O 1
ATOM 632 N N . THR A 1 85 ? -5.809 -3.267 13.712 1.00 90.50 85 THR A N 1
ATOM 633 C CA . THR A 1 85 ? -5.742 -3.753 15.098 1.00 90.50 85 THR A CA 1
ATOM 634 C C . THR A 1 85 ? -6.952 -3.345 15.941 1.00 90.50 85 THR A C 1
ATOM 636 O O . THR A 1 85 ? -7.077 -3.802 17.073 1.00 90.50 85 THR A O 1
ATOM 639 N N . GLY A 1 86 ? -7.818 -2.472 15.424 1.00 85.94 86 GLY A N 1
ATOM 640 C CA . GLY A 1 86 ? -8.904 -1.863 16.183 1.00 85.94 86 GLY A CA 1
ATOM 641 C C . GLY A 1 86 ? -8.428 -0.757 17.132 1.00 85.94 86 GLY A C 1
ATOM 642 O O . GLY A 1 86 ? -7.276 -0.313 17.100 1.00 85.94 86 GLY A O 1
ATOM 643 N N . THR A 1 87 ? -9.345 -0.299 17.980 1.00 84.50 87 THR A N 1
ATOM 644 C CA . THR A 1 87 ? -9.116 0.663 19.070 1.00 84.50 87 THR A CA 1
ATOM 645 C C . THR A 1 87 ? -9.603 0.066 20.392 1.00 84.50 87 THR A C 1
ATOM 647 O O . THR A 1 87 ? -10.222 -0.990 20.413 1.00 84.50 87 THR A O 1
ATOM 650 N N . ALA A 1 88 ? -9.434 0.769 21.513 1.00 83.38 88 ALA A N 1
ATOM 651 C CA . ALA A 1 88 ? -9.996 0.316 22.790 1.00 83.38 88 ALA A CA 1
ATOM 652 C C . ALA A 1 88 ? -11.533 0.130 22.768 1.00 83.38 88 ALA A C 1
ATOM 654 O O . ALA A 1 88 ? -12.071 -0.595 23.598 1.00 83.38 88 ALA A O 1
ATOM 655 N N . LYS A 1 89 ? -12.248 0.784 21.836 1.00 86.38 89 LYS A N 1
ATOM 656 C CA . LYS A 1 89 ? -13.720 0.741 21.732 1.00 86.38 89 LYS A CA 1
ATOM 657 C C . LYS A 1 89 ? -14.243 -0.167 20.616 1.00 86.38 89 LYS A C 1
ATOM 659 O O . LYS A 1 89 ? -15.438 -0.445 20.580 1.00 86.38 89 LYS A O 1
ATOM 664 N N . ARG A 1 90 ? -13.388 -0.581 19.679 1.00 84.69 90 ARG A N 1
ATOM 665 C CA . ARG A 1 90 ? -13.752 -1.403 18.515 1.00 84.69 90 ARG A CA 1
ATOM 666 C C . ARG A 1 90 ? -12.673 -2.442 18.273 1.00 84.69 90 ARG A 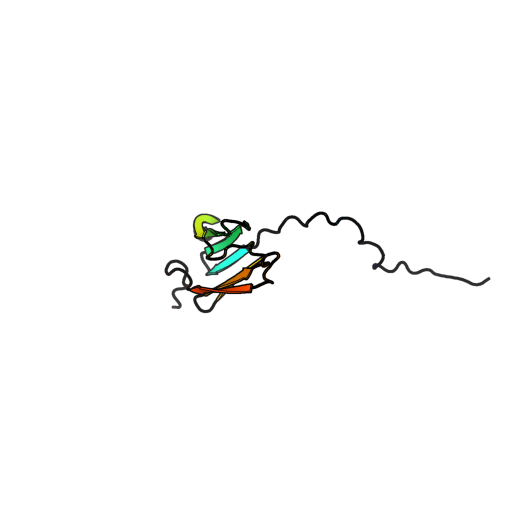C 1
ATOM 668 O O . ARG A 1 90 ? -11.504 -2.081 18.223 1.00 84.69 90 ARG A O 1
ATOM 675 N N . GLY A 1 91 ? -13.071 -3.698 18.102 1.00 89.88 91 GLY A N 1
ATOM 676 C CA . GLY A 1 91 ? -12.140 -4.786 17.809 1.00 89.88 91 GLY A CA 1
ATOM 677 C C . GLY A 1 91 ? -11.448 -4.652 16.444 1.00 89.88 91 GLY A C 1
ATOM 678 O O . GLY A 1 91 ? -11.645 -3.661 15.739 1.00 89.88 91 GLY A O 1
ATOM 679 N N . PRO A 1 92 ? -10.629 -5.646 16.067 1.00 93.75 92 PRO A N 1
ATOM 680 C CA . PRO A 1 92 ? -10.007 -5.714 14.750 1.00 93.75 92 PRO A CA 1
ATOM 681 C C . PRO A 1 92 ? -11.039 -5.661 13.617 1.00 93.75 92 PRO A C 1
ATOM 683 O O . PRO A 1 92 ? -12.097 -6.284 13.699 1.00 93.75 92 PRO A O 1
ATOM 686 N N . GLU A 1 93 ? -10.712 -4.943 12.545 1.00 94.31 93 GLU A N 1
ATOM 687 C CA . GLU A 1 93 ? -11.584 -4.748 11.382 1.00 94.31 93 GLU A CA 1
ATOM 688 C C . GLU A 1 93 ? -10.821 -5.073 10.093 1.00 94.31 93 GLU A C 1
ATOM 690 O O . GLU A 1 93 ? -9.628 -4.773 9.974 1.00 94.31 93 GLU A O 1
ATOM 695 N N . VAL A 1 94 ? -11.519 -5.651 9.113 1.00 94.88 94 VAL A N 1
ATOM 696 C CA . VAL A 1 94 ? -10.986 -5.863 7.763 1.00 94.88 94 VAL A CA 1
ATOM 697 C C . VAL A 1 94 ? -11.552 -4.805 6.831 1.00 94.88 94 VAL A C 1
ATOM 699 O O . VAL A 1 94 ? -12.767 -4.647 6.722 1.00 94.88 94 VAL A O 1
ATOM 702 N N . TRP A 1 95 ? -10.662 -4.104 6.140 1.00 95.31 95 TRP A N 1
ATOM 703 C CA . TRP A 1 95 ? -11.013 -3.061 5.184 1.00 95.31 95 TRP A CA 1
ATOM 704 C C . TRP A 1 95 ? -10.660 -3.505 3.775 1.00 95.31 95 TRP A C 1
ATOM 706 O O . TRP A 1 95 ? -9.638 -4.158 3.573 1.00 95.31 95 TRP A O 1
ATOM 716 N N . ARG A 1 96 ? -11.483 -3.113 2.801 1.00 95.69 96 ARG A N 1
ATOM 717 C CA . ARG A 1 96 ? -11.229 -3.329 1.376 1.00 95.69 96 ARG A CA 1
ATOM 718 C C . ARG A 1 96 ? -11.456 -2.033 0.616 1.00 95.69 96 ARG A C 1
ATOM 720 O O . ARG A 1 96 ? -12.488 -1.393 0.802 1.00 95.69 96 ARG A O 1
ATOM 727 N N . PHE A 1 97 ? -10.537 -1.688 -0.274 1.00 94.94 97 PHE A N 1
ATOM 728 C CA . PHE A 1 97 ? -10.691 -0.560 -1.190 1.00 94.94 97 PHE A CA 1
ATOM 729 C C . PHE A 1 97 ? -10.058 -0.884 -2.551 1.00 94.94 97 PHE A C 1
ATOM 731 O O . PHE A 1 97 ? -9.208 -1.781 -2.622 1.00 94.94 97 PHE A O 1
ATOM 738 N N . PRO A 1 98 ? -10.509 -0.232 -3.639 1.00 94.44 98 PRO A N 1
ATOM 739 C CA . PRO A 1 98 ? -9.988 -0.500 -4.972 1.00 94.44 98 PRO A CA 1
ATOM 740 C C . PRO A 1 98 ? -8.501 -0.170 -5.052 1.00 94.44 98 PRO A C 1
ATOM 742 O O . PRO A 1 98 ? -8.018 0.783 -4.435 1.00 94.44 98 PRO A O 1
ATOM 745 N N . LEU A 1 99 ? -7.779 -0.974 -5.821 1.00 92.94 99 LEU A N 1
ATOM 746 C CA . LEU A 1 99 ? -6.383 -0.720 -6.111 1.00 92.94 99 LEU A CA 1
ATOM 747 C C . LEU A 1 99 ? -6.261 0.518 -7.023 1.00 92.94 99 LEU A C 1
ATOM 749 O O . LEU A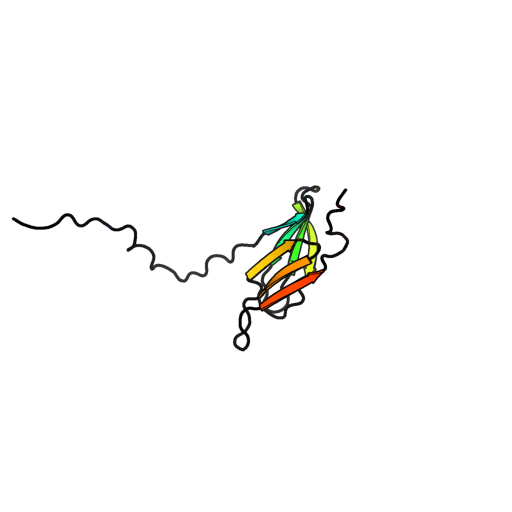 1 99 ? -7.039 0.640 -7.968 1.00 92.94 99 LEU A O 1
ATOM 753 N N . PRO A 1 100 ? -5.334 1.459 -6.756 1.00 90.06 100 PRO A N 1
ATOM 754 C CA . PRO A 1 100 ? -5.096 2.590 -7.647 1.00 90.06 100 PRO A CA 1
ATOM 755 C C . PRO A 1 100 ? -4.738 2.133 -9.061 1.00 90.06 100 PRO A C 1
ATOM 757 O O . PRO A 1 100 ? -3.988 1.172 -9.225 1.00 90.06 100 PRO A O 1
ATOM 760 N N . SER A 1 101 ? -5.209 2.865 -10.073 1.00 87.38 101 SER A N 1
ATOM 761 C CA . SER A 1 101 ? -5.122 2.419 -11.466 1.00 87.38 101 SER A CA 1
ATOM 762 C C . SER A 1 101 ? -3.693 2.129 -11.940 1.00 87.38 101 SER A C 1
ATOM 764 O O . SER A 1 101 ? -3.457 1.130 -12.606 1.00 87.38 101 SER A O 1
ATOM 766 N N . GLY A 1 102 ? -2.721 2.945 -11.524 1.00 86.44 102 GLY A N 1
ATOM 767 C CA . GLY A 1 102 ? -1.302 2.755 -11.856 1.00 86.44 102 GLY A CA 1
ATOM 768 C C . GLY A 1 102 ? -0.615 1.562 -11.174 1.00 86.44 102 GLY A C 1
ATOM 769 O O . GLY A 1 102 ? 0.578 1.366 -11.374 1.00 86.44 102 GLY A O 1
ATOM 770 N N . LEU A 1 103 ? -1.333 0.797 -10.346 1.00 87.94 103 LEU A N 1
ATOM 771 C CA . LEU A 1 103 ? -0.824 -0.392 -9.656 1.00 87.94 103 LEU A CA 1
ATOM 772 C C . LEU A 1 103 ? -1.491 -1.692 -10.117 1.00 87.94 103 LEU A C 1
ATOM 774 O O . LEU A 1 103 ? -1.103 -2.756 -9.635 1.00 87.94 103 LEU A O 1
ATOM 778 N N . HIS A 1 104 ? -2.473 -1.638 -11.022 1.00 83.31 104 HIS A N 1
ATOM 779 C CA . HIS A 1 104 ? -3.003 -2.861 -11.621 1.00 83.31 104 HIS A CA 1
ATOM 780 C C . HIS A 1 104 ? -1.900 -3.601 -12.383 1.00 83.31 104 HIS A C 1
ATOM 782 O O . HIS A 1 104 ? -0.988 -2.989 -12.944 1.00 83.31 104 HIS A O 1
ATOM 788 N N . THR A 1 105 ? -1.969 -4.930 -12.384 1.00 67.50 105 THR A N 1
ATOM 789 C CA . THR A 1 105 ? -1.437 -5.684 -13.512 1.00 67.50 105 THR A CA 1
ATOM 790 C C . THR A 1 105 ? -2.340 -5.351 -14.691 1.00 67.50 105 THR A C 1
ATOM 792 O O . THR A 1 105 ? -3.554 -5.532 -14.600 1.00 67.50 105 THR A O 1
ATOM 795 N N . ASP A 1 106 ? -1.782 -4.809 -15.771 1.00 55.00 106 ASP A N 1
ATOM 796 C CA . ASP A 1 106 ? -2.416 -5.038 -17.064 1.00 55.00 106 ASP A CA 1
ATOM 797 C C . ASP A 1 106 ? -2.302 -6.549 -17.274 1.00 55.00 106 ASP A C 1
ATOM 799 O O . ASP A 1 106 ? -1.226 -7.060 -17.583 1.00 55.00 106 ASP A O 1
ATOM 803 N N . ASP A 1 107 ? -3.376 -7.274 -16.971 1.00 46.28 107 ASP A N 1
ATOM 804 C CA . ASP A 1 107 ? -3.511 -8.656 -17.402 1.00 46.28 107 ASP A CA 1
ATOM 805 C C . ASP A 1 107 ? -3.534 -8.617 -18.939 1.00 46.28 107 ASP A C 1
ATOM 807 O O . ASP A 1 107 ? -4.524 -8.198 -19.547 1.00 46.28 107 ASP A O 1
ATOM 811 N N . ALA A 1 108 ? -2.413 -8.998 -19.551 1.00 38.53 108 ALA A N 1
ATOM 812 C CA . ALA A 1 108 ? -2.312 -9.382 -20.953 1.00 38.53 108 ALA A CA 1
ATOM 813 C C . ALA A 1 108 ? -2.061 -10.890 -21.032 1.00 38.53 108 ALA A C 1
ATOM 815 O O . ALA A 1 108 ? -1.165 -11.375 -20.302 1.00 38.53 108 ALA A O 1
#

Foldseek 3Di:
DDDDPDDDDPPPPDPDDPPVDPLPFDWAALDPFWIWTWDWDQAWTWTFIFGVVVVRDTDDIGTDPDNATWSDWYHDPQKIWTWGCADPVGHIDIDIDGHPPVSDPPPD

Secondary structure (DSSP, 8-state):
---------TTS-----------PPEEEESSSSEEEEEE--SS--EEEEEEGGGTTEEEEEEE-S-SS-EEEEEEETTEEEEEE--BTTB--EEEEEEPPGGGS----

Radius of gyration: 20.69 Å; chains: 1; bounding box: 32×56×65 Å

Organism: NCBI:txid141414

Sequence (108 aa):
LRQHGDGLHPSDMLLEGLQAAPKRAMMRAFNERYIGMLVPSLLTPSILLYDVADGGLHVGRLLLPVNSSVSAFCVGGGHVYLLSTGTAKRGPEVWRFPLPSGLHTDDA